Protein AF-A0A1G4GRN0-F1 (afdb_monomer_lite)

Radius of gyration: 24.24 Å; chains: 1; bounding box: 34×38×97 Å

Secondary structure (DSSP, 8-state):
-PPPPPTHHHHHHHHHHHHHHHHHHHHHHHHHHHHHHHHHHHHHHHHHSTTS---HHHHHHHHHHHHHHHT--S-HHHHHHHHHHHHHHTTT--HHHHHHHHHHHHS-HHHHHHHHHHHTSTT---SHHHHTT-TT--HHHHHHHHHHHHHHHHHHHHHHH-

Organism: Plasmodium vivax (NCBI:txid5855)

pLDDT: mean 73.88, std 17.92, range [38.09, 93.75]

Structure (mmCIF, N/CA/C/O backbone):
data_AF-A0A1G4GRN0-F1
#
_entry.id   AF-A0A1G4GRN0-F1
#
loop_
_atom_site.group_PDB
_atom_site.id
_atom_site.type_symbol
_atom_site.label_atom_id
_atom_site.label_alt_id
_atom_site.label_comp_id
_atom_site.label_asym_id
_atom_site.label_entity_id
_atom_site.label_seq_id
_atom_site.pdbx_PDB_ins_code
_atom_site.Cartn_x
_atom_site.Cartn_y
_atom_site.Cartn_z
_atom_site.occupancy
_atom_site.B_iso_or_equiv
_atom_site.auth_seq_id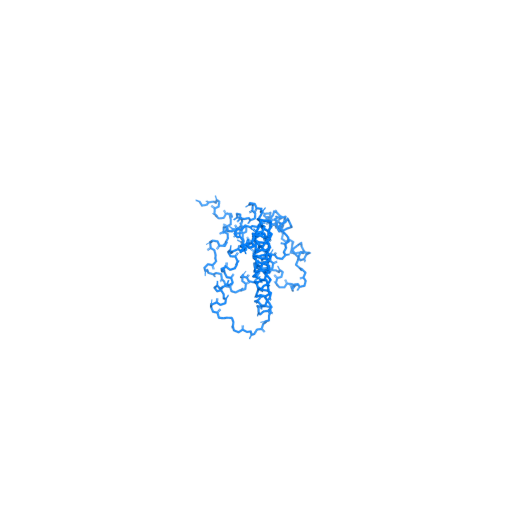
_atom_site.auth_comp_id
_atom_site.auth_asym_id
_atom_site.auth_atom_id
_atom_site.pdbx_PDB_model_num
ATOM 1 N N . MET A 1 1 ? -5.403 4.673 -79.262 1.00 38.75 1 MET A N 1
ATOM 2 C CA . MET A 1 1 ? -6.572 4.903 -78.386 1.00 38.75 1 MET A CA 1
ATOM 3 C C . MET A 1 1 ? -6.151 4.639 -76.945 1.00 38.75 1 MET A C 1
ATOM 5 O O . MET A 1 1 ? -5.720 3.521 -76.693 1.00 38.75 1 MET A O 1
ATOM 9 N N . PRO A 1 2 ? -6.159 5.627 -76.030 1.00 44.03 2 PRO A N 1
ATOM 10 C CA . PRO A 1 2 ? -5.753 5.404 -74.645 1.00 44.03 2 PRO A CA 1
ATOM 11 C C . PRO A 1 2 ? -6.957 4.993 -73.782 1.00 44.03 2 PRO A C 1
ATOM 13 O O . PRO A 1 2 ? -8.002 5.641 -73.807 1.00 44.03 2 PRO A O 1
ATOM 16 N N . CYS A 1 3 ? -6.805 3.907 -73.022 1.00 41.97 3 CYS A N 1
ATOM 17 C CA . CYS A 1 3 ? -7.797 3.434 -72.056 1.00 41.97 3 CYS A CA 1
ATOM 18 C C . CYS A 1 3 ? -7.836 4.362 -70.834 1.00 41.97 3 CYS A C 1
ATOM 20 O O . CYS A 1 3 ? -6.844 4.511 -70.120 1.00 41.97 3 CYS A O 1
ATOM 22 N N . ALA A 1 4 ? -8.997 4.969 -70.590 1.00 50.84 4 ALA A N 1
ATOM 23 C CA . ALA A 1 4 ? -9.270 5.774 -69.409 1.00 50.84 4 ALA A CA 1
ATOM 24 C C . ALA A 1 4 ? -9.388 4.880 -68.164 1.00 50.84 4 ALA A C 1
ATOM 26 O O . ALA A 1 4 ? -10.222 3.977 -68.105 1.00 50.84 4 ALA A O 1
ATOM 27 N N . VAL A 1 5 ? -8.560 5.142 -67.153 1.00 52.59 5 VAL A N 1
ATOM 28 C CA . VAL A 1 5 ? -8.631 4.475 -65.849 1.00 52.59 5 VAL A CA 1
ATOM 29 C C . VAL A 1 5 ? -9.666 5.212 -64.999 1.00 52.59 5 VAL A C 1
ATOM 31 O O . VAL A 1 5 ? -9.524 6.405 -64.730 1.00 52.59 5 VAL A O 1
ATOM 34 N N . SER A 1 6 ? -10.737 4.522 -64.609 1.00 51.38 6 SER A N 1
ATOM 35 C CA . SER A 1 6 ? -11.870 5.120 -63.898 1.00 51.38 6 SER A CA 1
ATOM 36 C C . SER A 1 6 ? -11.470 5.649 -62.500 1.00 51.38 6 SER A C 1
ATOM 38 O O . SER A 1 6 ? -10.774 4.944 -61.762 1.00 51.38 6 SER A O 1
ATOM 40 N N . PRO A 1 7 ? -11.941 6.841 -62.067 1.00 49.09 7 PRO A N 1
ATOM 41 C CA . PRO A 1 7 ? -11.548 7.485 -60.796 1.00 49.09 7 PRO A CA 1
ATOM 42 C C . PRO A 1 7 ? -11.937 6.720 -59.517 1.00 49.09 7 PRO A C 1
ATOM 44 O O . PRO A 1 7 ? -11.516 7.065 -58.411 1.00 49.09 7 PRO A O 1
ATOM 47 N N . THR A 1 8 ? -12.767 5.688 -59.647 1.00 53.50 8 THR A N 1
ATOM 48 C CA . THR A 1 8 ? -13.347 4.904 -58.552 1.00 53.50 8 THR A CA 1
ATOM 49 C C . THR A 1 8 ? -12.364 3.910 -57.927 1.00 53.50 8 THR A C 1
ATOM 51 O O . THR A 1 8 ? -12.477 3.605 -56.739 1.00 53.50 8 THR A O 1
ATOM 54 N N . THR A 1 9 ? -11.347 3.458 -58.665 1.00 53.69 9 THR A N 1
ATOM 55 C CA . THR A 1 9 ? -10.411 2.417 -58.199 1.00 53.69 9 THR A CA 1
ATOM 56 C C . THR A 1 9 ? -9.342 2.966 -57.245 1.00 53.69 9 THR A C 1
ATOM 58 O O . THR A 1 9 ? -8.879 2.267 -56.341 1.00 53.69 9 THR A O 1
ATOM 61 N N . PHE A 1 10 ? -8.975 4.244 -57.388 1.00 52.47 10 PHE A N 1
ATOM 62 C CA . PHE A 1 10 ? -7.903 4.862 -56.598 1.00 52.47 10 PHE A CA 1
ATOM 63 C C . PHE A 1 10 ? -8.333 5.154 -55.150 1.00 52.47 10 PHE A C 1
ATOM 65 O O . PHE A 1 10 ? -7.600 4.857 -54.204 1.00 52.47 10 PHE A O 1
ATOM 72 N N . LYS A 1 11 ? -9.566 5.644 -54.953 1.00 54.34 11 LYS A N 1
ATOM 73 C CA . LYS A 1 11 ? -10.112 5.927 -53.612 1.00 54.34 11 LYS A CA 1
ATOM 74 C C . LYS A 1 11 ? -10.282 4.655 -52.772 1.00 54.34 11 LYS A C 1
ATOM 76 O O . LYS A 1 11 ? -9.937 4.658 -51.591 1.00 54.34 11 LYS A O 1
ATOM 81 N N . GLN A 1 12 ? -10.716 3.547 -53.379 1.00 58.06 12 GLN A N 1
ATOM 82 C CA . GLN A 1 12 ? -10.850 2.257 -52.685 1.00 58.06 12 GLN A CA 1
ATOM 83 C C . GLN A 1 12 ? -9.499 1.671 -52.246 1.00 58.06 12 GLN A C 1
ATOM 85 O O . GLN A 1 12 ? -9.385 1.122 -51.146 1.00 58.06 12 GLN A O 1
ATOM 90 N N . ALA A 1 13 ? -8.454 1.812 -53.067 1.00 59.44 13 ALA A N 1
ATOM 91 C CA . ALA A 1 13 ? -7.111 1.350 -52.719 1.00 59.44 13 ALA A CA 1
ATOM 92 C C . ALA A 1 13 ? -6.503 2.155 -51.553 1.00 59.44 13 ALA A C 1
ATOM 94 O O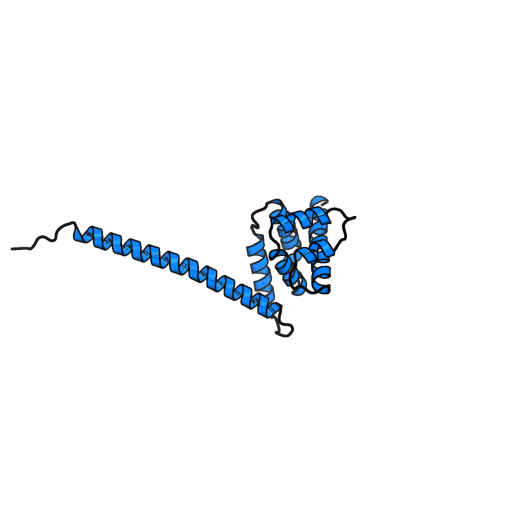 . ALA A 1 13 ? -5.853 1.585 -50.670 1.00 59.44 13 ALA A O 1
ATOM 95 N N . GLN A 1 14 ? -6.757 3.465 -51.506 1.00 59.91 14 GLN A N 1
ATOM 96 C CA . GLN A 1 14 ? -6.261 4.344 -50.445 1.00 59.91 14 GLN A CA 1
ATOM 97 C C . GLN A 1 14 ? -6.971 4.088 -49.103 1.00 59.91 14 GLN A C 1
ATOM 99 O O . GLN A 1 14 ? -6.309 3.999 -48.067 1.00 59.91 14 GLN A O 1
ATOM 104 N N . GLN A 1 15 ? -8.285 3.843 -49.122 1.00 58.62 15 GLN A N 1
ATOM 105 C CA . GLN A 1 15 ? -9.057 3.467 -47.930 1.00 58.62 15 GLN A CA 1
ATOM 106 C C . GLN A 1 15 ? -8.592 2.129 -47.335 1.00 58.62 15 GLN A C 1
ATOM 108 O O . GLN A 1 15 ? -8.388 2.014 -46.127 1.00 58.62 15 GLN A O 1
ATOM 113 N N . ARG A 1 16 ? -8.324 1.122 -48.180 1.00 59.38 16 ARG A N 1
ATOM 114 C CA . ARG A 1 16 ? -7.811 -0.186 -47.729 1.00 59.38 16 ARG A CA 1
ATOM 115 C C . ARG A 1 16 ? -6.425 -0.094 -47.079 1.00 59.38 16 ARG A C 1
ATOM 117 O O . ARG A 1 16 ? -6.149 -0.843 -46.141 1.00 59.38 16 ARG A O 1
ATOM 124 N N . ARG A 1 17 ? -5.561 0.828 -47.528 1.00 60.09 17 ARG A N 1
ATOM 125 C CA . ARG A 1 17 ? -4.257 1.088 -46.885 1.00 60.09 17 ARG A CA 1
ATOM 126 C C . ARG A 1 17 ? -4.406 1.731 -45.503 1.00 60.09 17 ARG A C 1
ATOM 128 O O . ARG A 1 17 ? -3.718 1.306 -44.579 1.00 60.09 17 ARG A O 1
ATOM 135 N N . GLN A 1 18 ? -5.320 2.689 -45.341 1.00 58.50 18 GLN A N 1
ATOM 136 C CA . GLN A 1 18 ? -5.556 3.347 -44.048 1.00 58.50 18 GLN A CA 1
ATOM 137 C C . GLN A 1 18 ? -6.133 2.382 -42.999 1.00 58.50 18 GLN A C 1
ATOM 139 O O . GLN A 1 18 ? -5.687 2.384 -41.854 1.00 58.50 18 GLN A O 1
ATOM 144 N N . ILE A 1 19 ? -7.044 1.486 -43.398 1.00 57.44 19 ILE A N 1
ATOM 145 C CA . ILE A 1 19 ? -7.634 0.482 -42.493 1.00 57.44 19 ILE A CA 1
ATOM 146 C C . ILE A 1 19 ? -6.579 -0.536 -42.023 1.00 57.44 19 ILE A C 1
ATOM 148 O O . ILE A 1 19 ? -6.518 -0.856 -40.836 1.00 57.44 19 ILE A O 1
ATOM 152 N N . ARG A 1 20 ? -5.691 -1.000 -42.917 1.00 56.75 20 ARG A N 1
ATOM 153 C CA . ARG A 1 20 ? -4.586 -1.905 -42.539 1.00 56.75 20 ARG A CA 1
ATOM 154 C C . ARG A 1 20 ? -3.576 -1.240 -41.598 1.00 56.75 20 ARG A C 1
ATOM 156 O O . ARG A 1 20 ? -3.109 -1.886 -40.662 1.00 56.75 20 ARG A O 1
ATOM 163 N N . ALA A 1 21 ? -3.269 0.042 -41.805 1.00 53.97 21 ALA A N 1
ATOM 164 C CA . ALA A 1 21 ? -2.391 0.796 -40.909 1.00 53.97 21 ALA A CA 1
ATOM 165 C C . ALA A 1 21 ? -3.007 0.971 -39.505 1.00 53.97 21 ALA A C 1
ATOM 167 O O . ALA A 1 21 ? -2.319 0.774 -38.504 1.00 53.97 21 ALA A O 1
ATOM 168 N N . ALA A 1 22 ? -4.313 1.247 -39.415 1.00 51.03 22 ALA A N 1
ATOM 169 C CA . ALA A 1 22 ? -5.025 1.357 -38.140 1.00 51.03 22 ALA A CA 1
ATOM 170 C C . ALA A 1 22 ? -5.086 0.019 -37.371 1.00 51.03 22 ALA A C 1
ATOM 172 O O . ALA A 1 22 ? -4.864 -0.013 -36.160 1.00 51.03 22 ALA A O 1
ATOM 173 N N . GLN A 1 23 ? -5.302 -1.103 -38.069 1.00 51.72 23 GLN A N 1
ATOM 174 C CA . GLN A 1 23 ? -5.290 -2.441 -37.459 1.00 51.72 23 GLN A CA 1
ATOM 175 C C . GLN A 1 23 ? -3.892 -2.847 -36.956 1.00 51.72 23 GLN A C 1
ATOM 177 O O . GLN A 1 23 ? -3.773 -3.426 -35.876 1.00 51.72 23 GLN A O 1
ATOM 182 N N . SER A 1 24 ? -2.825 -2.485 -37.680 1.00 46.28 24 SER A N 1
ATOM 183 C CA . SER A 1 24 ? -1.443 -2.740 -37.247 1.00 46.28 24 SER A CA 1
ATOM 184 C C . SER A 1 24 ? -1.033 -1.922 -36.016 1.00 46.28 24 SER A C 1
ATOM 186 O O . SER A 1 24 ? -0.228 -2.404 -35.217 1.00 46.28 24 SER A O 1
ATOM 188 N N . ASN A 1 25 ? -1.564 -0.707 -35.849 1.00 46.50 25 ASN A N 1
ATOM 189 C CA . ASN A 1 25 ? -1.287 0.125 -34.676 1.00 46.50 25 ASN A CA 1
ATOM 190 C C . ASN A 1 25 ? -1.999 -0.410 -33.426 1.00 46.50 25 ASN A C 1
ATOM 192 O O . ASN A 1 25 ? -1.384 -0.490 -32.364 1.00 46.50 25 ASN A O 1
ATOM 196 N N . ASN A 1 26 ? -3.243 -0.881 -33.558 1.00 45.47 26 ASN A N 1
ATOM 197 C CA . ASN A 1 26 ? -3.975 -1.487 -32.441 1.00 45.47 26 ASN A CA 1
ATOM 198 C C . ASN A 1 26 ? -3.344 -2.808 -31.960 1.00 45.47 26 ASN A C 1
ATOM 200 O O . ASN A 1 26 ? -3.303 -3.062 -30.756 1.00 45.47 26 ASN A O 1
ATOM 204 N N . ALA A 1 27 ? -2.782 -3.615 -32.869 1.00 44.66 27 ALA A N 1
ATOM 205 C CA . ALA A 1 27 ? -2.063 -4.840 -32.505 1.00 44.66 27 ALA A CA 1
ATOM 206 C C . ALA A 1 27 ? -0.770 -4.554 -31.711 1.00 44.66 27 ALA A C 1
ATOM 208 O O . ALA A 1 27 ? -0.528 -5.177 -30.677 1.00 44.66 27 ALA A O 1
ATOM 209 N N . LYS A 1 28 ? 0.019 -3.549 -32.124 1.00 44.88 28 LYS A N 1
ATOM 210 C CA . LYS A 1 28 ? 1.262 -3.162 -31.427 1.00 44.88 28 LYS A CA 1
ATOM 211 C C . LYS A 1 28 ? 1.018 -2.589 -30.027 1.00 44.88 28 LYS A C 1
ATOM 213 O O . LYS A 1 28 ? 1.799 -2.855 -29.114 1.00 44.88 28 LYS A O 1
ATOM 218 N N . VAL A 1 29 ? -0.065 -1.831 -29.838 1.00 44.56 29 VAL A N 1
ATOM 219 C CA . VAL A 1 29 ? -0.429 -1.263 -28.525 1.00 44.56 29 VAL A CA 1
ATOM 220 C C . VAL A 1 29 ? -0.897 -2.362 -27.557 1.00 44.56 29 VAL A C 1
ATOM 222 O O . VAL A 1 29 ? -0.519 -2.349 -26.384 1.00 44.56 29 VAL A O 1
ATOM 225 N N . GLY A 1 30 ? -1.633 -3.368 -28.047 1.00 38.09 30 GLY A N 1
ATOM 226 C CA . GLY A 1 30 ? -2.075 -4.518 -27.246 1.00 38.09 30 GLY A CA 1
ATOM 227 C C . GLY A 1 30 ? -0.946 -5.473 -26.830 1.00 38.09 30 GLY A C 1
ATOM 228 O O . GLY A 1 30 ? -0.941 -5.982 -25.705 1.00 38.09 30 GLY A O 1
ATOM 229 N N . GLU A 1 31 ? 0.048 -5.692 -27.696 1.00 42.62 31 GLU A N 1
ATOM 230 C CA . GLU A 1 31 ? 1.198 -6.560 -27.401 1.00 42.62 31 GLU A CA 1
ATOM 231 C C . GLU A 1 31 ? 2.190 -5.930 -26.416 1.00 42.62 31 GLU A C 1
ATOM 233 O O . GLU A 1 31 ? 2.685 -6.626 -25.525 1.00 42.62 31 GLU A O 1
ATOM 238 N N . ALA A 1 32 ? 2.432 -4.616 -26.495 1.00 43.25 32 ALA A N 1
ATOM 239 C CA . ALA A 1 32 ? 3.286 -3.909 -25.538 1.00 43.25 32 ALA A CA 1
ATOM 240 C C . ALA A 1 32 ? 2.714 -3.963 -24.106 1.00 43.25 32 ALA A C 1
ATOM 242 O O . ALA A 1 32 ? 3.454 -4.216 -23.151 1.00 43.25 32 ALA A O 1
ATOM 243 N N . GLY A 1 33 ? 1.389 -3.816 -23.958 1.00 40.03 33 GLY A N 1
ATOM 244 C CA . GLY A 1 33 ? 0.694 -3.971 -22.676 1.00 40.03 33 GLY A CA 1
ATOM 245 C C . GLY A 1 33 ? 0.779 -5.398 -22.115 1.00 40.03 33 GLY A C 1
ATOM 246 O O . GLY A 1 33 ? 1.103 -5.589 -20.939 1.00 40.03 33 GLY A O 1
ATOM 247 N N . ARG A 1 34 ? 0.583 -6.419 -22.965 1.00 38.56 34 ARG A N 1
ATOM 248 C CA . ARG A 1 34 ? 0.686 -7.841 -22.575 1.00 38.56 34 ARG A CA 1
ATOM 249 C C . ARG A 1 34 ? 2.112 -8.275 -22.228 1.00 38.56 34 ARG A C 1
ATOM 251 O O . ARG A 1 34 ? 2.312 -8.980 -21.237 1.00 38.56 34 ARG A O 1
ATOM 258 N N . ALA A 1 35 ? 3.117 -7.848 -22.991 1.00 42.25 35 ALA A N 1
ATOM 259 C CA . ALA A 1 35 ? 4.522 -8.143 -22.705 1.00 42.25 35 ALA A CA 1
ATOM 260 C C . ALA A 1 35 ? 4.984 -7.493 -21.387 1.00 42.25 35 ALA A C 1
ATOM 262 O O . ALA A 1 35 ? 5.739 -8.097 -20.618 1.00 42.25 35 ALA A O 1
ATOM 263 N N . HIS A 1 36 ? 4.484 -6.288 -21.089 1.00 43.38 36 HIS A N 1
ATOM 264 C CA . HIS A 1 36 ? 4.764 -5.587 -19.841 1.00 43.38 36 HIS A CA 1
ATOM 265 C C . HIS A 1 36 ? 4.152 -6.297 -18.625 1.00 43.38 36 HIS A C 1
ATOM 267 O O . HIS A 1 36 ? 4.875 -6.556 -17.658 1.00 43.38 36 HIS A O 1
ATOM 273 N N . MET A 1 37 ? 2.874 -6.700 -18.692 1.00 39.69 37 MET A N 1
ATOM 274 C CA . MET A 1 37 ? 2.230 -7.500 -17.637 1.00 39.69 37 MET A CA 1
ATOM 275 C C . MET A 1 37 ? 2.957 -8.829 -17.404 1.00 39.69 37 MET A C 1
ATOM 277 O O . MET A 1 37 ? 3.280 -9.155 -16.264 1.00 39.69 37 MET A O 1
ATOM 281 N N . ASN A 1 38 ? 3.330 -9.549 -18.465 1.00 45.31 38 ASN A N 1
ATOM 282 C CA . ASN A 1 38 ? 4.077 -10.804 -18.339 1.00 45.31 38 ASN A CA 1
ATOM 283 C C . ASN A 1 38 ? 5.459 -10.611 -17.697 1.00 45.31 38 ASN A C 1
ATOM 285 O O . ASN A 1 38 ? 5.910 -11.464 -16.932 1.00 45.31 38 ASN A O 1
ATOM 289 N N . ARG A 1 39 ? 6.134 -9.478 -17.942 1.00 50.44 39 ARG A N 1
ATOM 290 C CA . ARG A 1 39 ? 7.404 -9.141 -17.278 1.00 50.44 39 ARG A CA 1
ATOM 291 C C . ARG A 1 39 ? 7.204 -8.739 -15.817 1.00 50.44 39 ARG A C 1
ATOM 293 O O . ARG A 1 39 ? 8.093 -9.005 -15.018 1.00 50.44 39 ARG A O 1
ATOM 300 N N . VAL A 1 40 ? 6.080 -8.112 -15.460 1.00 49.88 40 VAL A N 1
ATOM 301 C CA . VAL A 1 40 ? 5.708 -7.773 -14.073 1.00 49.88 40 VAL A CA 1
ATOM 302 C C . VAL A 1 40 ? 5.389 -9.034 -13.281 1.00 49.88 40 VAL A C 1
ATOM 304 O O . VAL A 1 40 ? 6.023 -9.255 -12.259 1.00 49.88 40 VAL A O 1
ATOM 307 N N . VAL A 1 41 ? 4.523 -9.906 -13.798 1.00 52.12 41 VAL A N 1
ATOM 308 C CA . VAL A 1 41 ? 4.206 -11.201 -13.177 1.00 52.12 41 VAL A CA 1
ATOM 309 C C . VAL A 1 41 ? 5.464 -12.062 -13.055 1.00 52.12 41 VAL A C 1
ATOM 311 O O . VAL A 1 41 ? 5.692 -12.679 -12.022 1.00 52.12 41 VAL A O 1
ATOM 314 N N . ARG A 1 42 ? 6.347 -12.057 -14.064 1.00 52.75 42 ARG A N 1
ATOM 315 C CA . ARG A 1 42 ? 7.638 -12.761 -14.003 1.00 52.75 42 ARG A CA 1
ATOM 316 C C . ARG A 1 42 ? 8.606 -12.133 -12.991 1.00 52.75 42 ARG A C 1
ATOM 318 O O . ARG A 1 42 ? 9.365 -12.877 -12.382 1.00 52.75 42 ARG A O 1
ATOM 325 N N . LEU A 1 43 ? 8.592 -10.808 -12.795 1.00 51.88 43 LEU A N 1
ATOM 326 C CA . LEU A 1 43 ? 9.366 -10.133 -11.742 1.00 51.88 43 LEU A CA 1
ATOM 327 C C . LEU A 1 43 ? 8.817 -10.514 -10.363 1.00 51.88 43 LEU A C 1
ATOM 329 O O . LEU A 1 43 ? 9.571 -10.997 -9.534 1.00 51.88 43 LEU A O 1
ATOM 333 N N . LEU A 1 44 ? 7.507 -10.381 -10.146 1.00 52.62 44 LEU A N 1
ATOM 334 C CA . LEU A 1 44 ? 6.830 -10.727 -8.892 1.00 52.62 44 LEU A CA 1
ATOM 335 C C . LEU A 1 44 ? 7.027 -12.205 -8.535 1.00 52.62 44 LEU A C 1
ATOM 337 O O . LEU A 1 44 ? 7.384 -12.524 -7.407 1.00 52.62 44 LEU A O 1
ATOM 341 N N . ARG A 1 45 ? 6.938 -13.105 -9.522 1.00 53.94 45 ARG A N 1
ATOM 342 C CA . ARG A 1 45 ? 7.245 -14.532 -9.348 1.00 53.94 45 ARG A CA 1
ATOM 343 C C . ARG A 1 45 ? 8.720 -14.765 -8.989 1.00 53.94 45 ARG A C 1
ATOM 345 O O . ARG A 1 45 ? 9.005 -15.611 -8.149 1.00 53.94 45 ARG A O 1
ATOM 352 N N . LYS A 1 46 ? 9.658 -13.997 -9.565 1.00 50.22 46 LYS A N 1
ATOM 353 C CA . LYS A 1 46 ? 11.079 -14.011 -9.159 1.00 50.22 46 LYS A CA 1
ATOM 354 C C . LYS A 1 46 ? 11.293 -13.456 -7.744 1.00 50.22 46 LYS A C 1
ATOM 356 O O . LYS A 1 46 ? 12.194 -13.935 -7.070 1.00 50.22 46 LYS A O 1
ATOM 361 N N . PHE A 1 47 ? 10.485 -12.492 -7.298 1.00 52.34 47 PHE A N 1
ATOM 362 C CA . PHE A 1 47 ? 10.558 -11.922 -5.947 1.00 52.34 47 PHE A CA 1
ATOM 363 C C . PHE A 1 47 ? 9.948 -12.832 -4.875 1.00 52.34 47 PHE A C 1
ATOM 365 O O . PHE A 1 47 ? 10.481 -12.870 -3.768 1.00 52.34 47 PHE A O 1
ATOM 372 N N . SER A 1 48 ? 8.882 -13.563 -5.216 1.00 48.88 48 SER A N 1
ATOM 373 C CA . SER A 1 48 ? 8.229 -14.577 -4.373 1.00 48.88 48 SER A CA 1
ATOM 374 C C . SER A 1 48 ? 9.091 -15.838 -4.207 1.00 48.88 48 SER A C 1
ATOM 376 O O . SER A 1 48 ? 9.047 -16.484 -3.168 1.00 48.88 48 SER A O 1
ATOM 378 N N . SER A 1 49 ? 9.944 -16.156 -5.187 1.00 48.69 49 SER A N 1
ATOM 379 C CA . SER A 1 49 ? 10.924 -17.241 -5.064 1.00 48.69 49 SER A CA 1
ATOM 380 C C . SER A 1 49 ? 12.123 -16.801 -4.213 1.00 48.69 49 SER A C 1
ATOM 382 O O . SER A 1 49 ? 13.052 -16.145 -4.692 1.00 48.69 49 SER A O 1
ATOM 384 N N . THR A 1 50 ? 12.122 -17.180 -2.940 1.00 49.44 50 THR A N 1
ATOM 385 C CA . THR A 1 50 ? 13.292 -17.169 -2.055 1.00 49.44 50 THR A CA 1
ATOM 386 C C . THR A 1 50 ? 14.478 -17.861 -2.754 1.00 49.44 50 THR A C 1
ATOM 388 O O . THR A 1 50 ? 14.374 -19.030 -3.106 1.00 49.44 50 THR A O 1
ATOM 391 N N . ARG A 1 51 ? 15.597 -17.130 -2.959 1.00 45.91 51 ARG A N 1
ATOM 392 C CA . ARG A 1 51 ? 16.955 -17.563 -3.418 1.00 45.91 51 ARG A CA 1
ATOM 393 C C . ARG A 1 51 ? 17.495 -17.103 -4.785 1.00 45.91 51 ARG A C 1
ATOM 395 O O . ARG A 1 51 ? 18.579 -17.548 -5.152 1.00 45.91 51 ARG A O 1
ATOM 402 N N . LYS A 1 52 ? 16.869 -16.200 -5.546 1.00 52.38 52 LYS A N 1
ATOM 403 C CA . LYS A 1 52 ? 17.609 -15.538 -6.651 1.00 52.38 52 LYS A CA 1
ATOM 404 C C . LYS A 1 52 ? 18.214 -14.226 -6.163 1.00 52.38 52 LYS A C 1
ATOM 406 O O . LYS A 1 52 ? 17.491 -13.413 -5.593 1.00 52.38 52 LYS A O 1
ATOM 411 N N . SER A 1 53 ? 19.525 -14.047 -6.355 1.00 53.81 53 SER A N 1
ATOM 412 C CA . SER A 1 53 ? 20.233 -12.796 -6.066 1.00 53.81 53 SER A CA 1
ATOM 413 C C . SER A 1 53 ? 19.602 -11.681 -6.895 1.00 53.81 53 SER A C 1
ATOM 415 O O . SER A 1 53 ? 19.808 -11.588 -8.104 1.00 53.81 53 SER A O 1
ATOM 417 N N . ILE A 1 54 ? 18.755 -10.889 -6.255 1.00 62.00 54 ILE A N 1
ATOM 418 C CA . ILE A 1 54 ? 18.184 -9.685 -6.844 1.00 62.00 54 ILE A CA 1
ATOM 419 C C . ILE A 1 54 ? 19.291 -8.647 -6.798 1.00 62.00 54 ILE A C 1
ATOM 421 O O . ILE A 1 54 ? 19.759 -8.300 -5.714 1.00 62.00 54 ILE A O 1
ATOM 425 N N . ASN A 1 55 ? 19.735 -8.206 -7.972 1.00 72.06 55 ASN A N 1
ATOM 426 C CA . ASN A 1 55 ? 20.755 -7.171 -8.062 1.00 72.06 55 ASN A CA 1
ATOM 427 C C . ASN A 1 55 ? 20.140 -5.796 -7.741 1.00 72.06 55 ASN A C 1
ATOM 429 O O . ASN A 1 55 ? 18.923 -5.601 -7.806 1.00 72.06 55 ASN A O 1
ATOM 433 N N . GLU A 1 56 ? 20.971 -4.809 -7.435 1.00 78.19 56 GLU A N 1
ATOM 434 C CA . GLU A 1 56 ? 20.546 -3.436 -7.135 1.00 78.19 56 GLU A CA 1
ATOM 435 C C . GLU A 1 56 ? 19.773 -2.781 -8.300 1.00 78.19 56 GLU A C 1
ATOM 437 O O . GLU A 1 56 ? 18.841 -1.988 -8.113 1.00 78.19 56 GLU A O 1
ATOM 442 N N . GLU A 1 57 ? 20.068 -3.211 -9.524 1.00 81.31 57 GLU A N 1
ATOM 443 C CA . GLU A 1 57 ? 19.335 -2.866 -10.744 1.00 81.31 57 GLU A CA 1
ATOM 444 C C . GLU A 1 57 ? 17.878 -3.356 -10.715 1.00 81.31 57 GLU A C 1
ATOM 446 O O . GLU A 1 57 ? 16.966 -2.614 -11.091 1.00 81.31 57 GLU A O 1
ATOM 451 N N . ASP A 1 58 ? 17.627 -4.571 -10.218 1.00 78.44 58 ASP A N 1
ATOM 452 C CA . ASP A 1 58 ? 16.276 -5.129 -10.104 1.00 78.44 58 ASP A CA 1
ATOM 453 C C . ASP A 1 58 ? 15.445 -4.347 -9.075 1.00 78.44 58 ASP A C 1
ATOM 455 O O . ASP A 1 58 ? 14.267 -4.061 -9.315 1.00 78.44 58 ASP A O 1
ATOM 459 N N . ILE A 1 59 ? 16.062 -3.932 -7.963 1.00 79.19 59 ILE A N 1
ATOM 460 C CA . ILE A 1 59 ? 15.434 -3.066 -6.950 1.00 79.19 59 ILE A CA 1
ATOM 461 C C . ILE A 1 59 ? 15.124 -1.690 -7.547 1.00 79.19 59 ILE A C 1
ATOM 463 O O . ILE A 1 59 ? 14.041 -1.139 -7.340 1.00 79.19 59 ILE A O 1
ATOM 467 N N . THR A 1 60 ? 16.039 -1.138 -8.341 1.00 83.12 60 THR A N 1
ATOM 468 C CA . THR A 1 60 ? 15.841 0.153 -9.010 1.00 83.12 60 THR A CA 1
ATOM 469 C C . THR A 1 60 ? 14.682 0.097 -10.009 1.00 83.12 60 THR A C 1
ATOM 471 O O . THR A 1 60 ? 13.839 1.001 -10.052 1.00 83.12 60 THR A O 1
ATOM 474 N N . ILE A 1 61 ? 14.576 -0.988 -10.781 1.00 84.19 61 ILE A N 1
ATOM 475 C CA . ILE A 1 61 ? 13.434 -1.241 -11.671 1.00 84.19 61 ILE A CA 1
ATOM 476 C C . ILE A 1 61 ? 12.137 -1.365 -10.862 1.00 84.19 61 ILE A C 1
ATOM 478 O O . ILE A 1 61 ? 11.106 -0.829 -11.275 1.00 84.19 61 ILE A O 1
ATOM 482 N N . LEU A 1 62 ? 12.177 -2.033 -9.708 1.00 80.56 62 LEU A N 1
ATOM 483 C CA . LEU A 1 62 ? 11.024 -2.196 -8.825 1.00 80.56 62 LEU A CA 1
ATOM 484 C C . LEU A 1 62 ? 10.512 -0.848 -8.301 1.00 80.56 62 LEU A C 1
ATOM 486 O O . LEU A 1 62 ? 9.323 -0.556 -8.437 1.00 80.56 62 LEU A O 1
ATOM 490 N N . LYS A 1 63 ? 11.414 0.003 -7.798 1.00 85.38 63 LYS A N 1
ATOM 491 C CA . LYS A 1 63 ? 11.115 1.371 -7.343 1.00 85.38 63 LYS A CA 1
ATOM 492 C C . LYS A 1 63 ? 10.496 2.217 -8.458 1.00 85.38 63 LYS A C 1
ATOM 494 O O . LYS A 1 63 ? 9.466 2.859 -8.256 1.00 85.38 63 LYS A O 1
ATOM 499 N N . LYS A 1 64 ? 11.069 2.179 -9.669 1.00 85.44 64 LYS A N 1
ATOM 500 C CA . LYS A 1 64 ? 10.504 2.887 -10.833 1.00 85.44 64 LYS A CA 1
ATOM 501 C C . LYS A 1 64 ? 9.086 2.418 -11.148 1.00 85.44 64 LYS A C 1
ATOM 503 O O . LYS A 1 64 ? 8.208 3.244 -11.378 1.00 85.44 64 LYS A O 1
ATOM 508 N N . LYS A 1 65 ? 8.842 1.106 -11.115 1.00 82.81 65 LYS A N 1
ATOM 509 C CA . LYS A 1 65 ? 7.504 0.557 -11.353 1.00 82.81 65 LYS A CA 1
ATOM 510 C C . LYS A 1 65 ? 6.504 0.960 -10.276 1.00 82.81 65 LYS A C 1
ATOM 512 O O . LYS A 1 65 ? 5.388 1.307 -10.642 1.00 82.81 65 LYS A O 1
ATOM 517 N N . LEU A 1 66 ? 6.898 0.960 -8.999 1.00 85.69 66 LEU A N 1
ATOM 518 C CA . LEU A 1 66 ? 6.055 1.448 -7.903 1.00 85.69 66 LEU A CA 1
ATOM 519 C C . LEU A 1 66 ? 5.627 2.897 -8.151 1.00 85.69 66 LEU A C 1
ATOM 521 O O . LEU A 1 66 ? 4.433 3.175 -8.145 1.00 85.69 66 LEU A O 1
ATOM 525 N N . ARG A 1 67 ? 6.567 3.793 -8.495 1.00 85.31 67 ARG A N 1
ATOM 526 C CA . ARG A 1 67 ? 6.230 5.181 -8.869 1.00 85.31 67 ARG A CA 1
ATOM 527 C C . ARG A 1 67 ? 5.246 5.251 -10.025 1.00 85.31 67 ARG A C 1
ATOM 529 O O . ARG A 1 67 ? 4.302 6.021 -9.967 1.00 85.31 67 ARG A O 1
ATOM 536 N N . CYS A 1 68 ? 5.454 4.466 -11.081 1.00 83.56 68 CYS A N 1
ATOM 537 C CA . CYS A 1 68 ? 4.543 4.478 -12.224 1.00 83.56 68 CYS A CA 1
ATOM 538 C C . CYS A 1 68 ? 3.137 3.995 -11.853 1.00 83.56 68 CYS A C 1
ATOM 540 O O . CYS 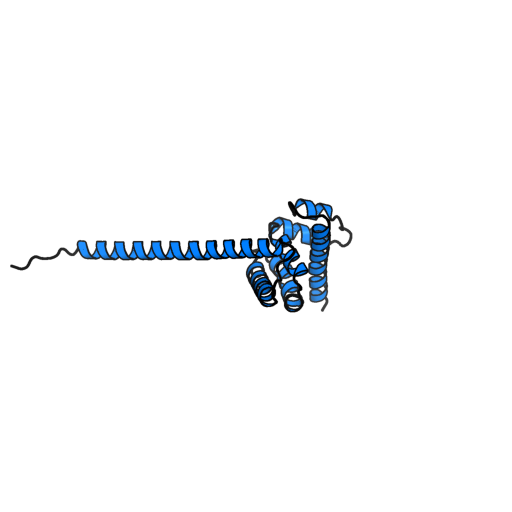A 1 68 ? 2.164 4.565 -12.331 1.00 83.56 68 CYS A O 1
ATOM 542 N N . LYS A 1 69 ? 3.037 2.958 -11.018 1.00 80.25 69 LYS A N 1
ATOM 543 C CA . LYS A 1 69 ? 1.767 2.351 -10.612 1.00 80.25 69 LYS A CA 1
ATOM 544 C C . LYS A 1 69 ? 0.973 3.231 -9.644 1.00 80.25 69 LYS A C 1
ATOM 546 O O . LYS A 1 69 ? -0.236 3.324 -9.793 1.00 80.25 69 LYS A O 1
ATOM 551 N N . PHE A 1 70 ? 1.648 3.902 -8.714 1.00 79.94 70 PHE A N 1
ATOM 552 C CA . PHE A 1 70 ? 1.017 4.819 -7.759 1.00 79.94 70 PHE A CA 1
ATOM 553 C C . PHE A 1 70 ? 0.910 6.264 -8.259 1.00 79.94 70 PHE A C 1
ATOM 555 O O . PHE A 1 70 ? 0.330 7.100 -7.580 1.00 79.94 70 PHE A O 1
ATOM 562 N N . LYS A 1 71 ? 1.405 6.562 -9.471 1.00 79.75 71 LYS A N 1
ATOM 563 C CA . LYS A 1 71 ? 1.276 7.893 -10.085 1.00 79.75 71 LYS A CA 1
ATOM 564 C C . LYS A 1 71 ? -0.183 8.349 -10.181 1.00 79.75 71 LYS A C 1
ATOM 566 O O . LYS A 1 71 ? -0.440 9.544 -10.096 1.00 79.75 71 LYS A O 1
ATOM 571 N N . SER A 1 72 ? -1.098 7.415 -10.430 1.00 78.44 72 SER A N 1
ATOM 572 C CA . SER A 1 72 ? -2.533 7.656 -10.332 1.00 78.44 72 SER A CA 1
ATOM 573 C C . SER A 1 72 ? -3.256 6.338 -10.074 1.00 78.44 72 SER A C 1
ATOM 575 O O . SER A 1 72 ? -3.330 5.484 -10.959 1.00 78.44 72 SER A O 1
ATOM 577 N N . VAL A 1 73 ? -3.773 6.170 -8.859 1.00 76.44 73 VAL A N 1
ATOM 578 C CA . VAL A 1 73 ? -4.636 5.053 -8.453 1.00 76.44 73 VAL A CA 1
ATOM 579 C C . VAL A 1 73 ? -6.118 5.356 -8.718 1.00 76.44 73 VAL A C 1
ATOM 581 O O . VAL A 1 73 ? -6.975 4.515 -8.468 1.00 76.44 73 VAL A O 1
ATOM 584 N N . GLY A 1 74 ? -6.436 6.542 -9.250 1.00 79.31 74 GLY A N 1
ATOM 585 C CA . GLY A 1 74 ? -7.803 6.948 -9.595 1.00 79.31 74 GLY A CA 1
ATOM 586 C C . GLY A 1 74 ? -8.646 7.395 -8.395 1.00 79.31 74 GLY A C 1
ATOM 587 O O . GLY A 1 74 ? -9.845 7.609 -8.545 1.00 79.31 74 GLY A O 1
ATOM 588 N N . MET A 1 75 ? -8.031 7.549 -7.218 1.00 87.25 75 MET A N 1
ATOM 589 C CA . MET A 1 75 ? -8.647 8.111 -6.015 1.00 87.25 75 MET A CA 1
ATOM 590 C C . MET A 1 75 ? -7.668 9.092 -5.380 1.00 87.25 75 MET A C 1
ATOM 592 O O . MET A 1 75 ? -6.599 8.682 -4.934 1.00 87.25 75 MET A O 1
ATOM 596 N N . LEU A 1 76 ? -8.049 10.372 -5.324 1.00 88.88 76 LEU A N 1
ATOM 597 C CA . LEU A 1 76 ? -7.170 11.459 -4.881 1.00 88.88 76 LEU A CA 1
ATOM 598 C C . LEU A 1 76 ? -6.580 11.203 -3.488 1.00 88.88 76 LEU A C 1
ATOM 600 O O . LEU A 1 76 ? -5.391 11.398 -3.285 1.00 88.88 76 LEU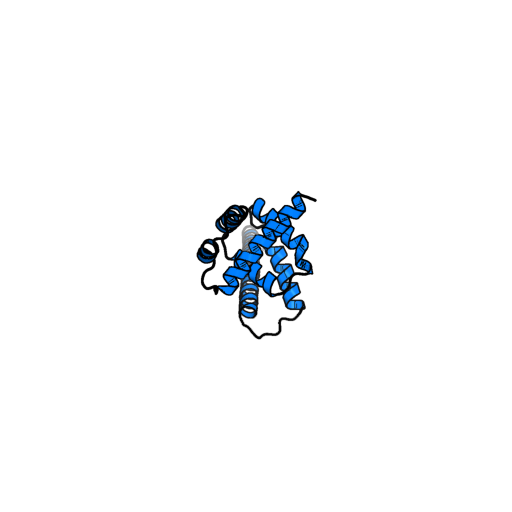 A O 1
ATOM 604 N N . GLU A 1 77 ? -7.388 10.714 -2.549 1.00 87.75 77 GLU A N 1
ATOM 605 C CA . GLU A 1 77 ? -6.948 10.434 -1.177 1.00 87.75 77 GLU A CA 1
ATOM 606 C C . GLU A 1 77 ? -5.871 9.345 -1.122 1.00 87.75 77 GLU A C 1
ATOM 608 O O . GLU A 1 77 ? -4.855 9.509 -0.445 1.00 87.75 77 GLU A O 1
ATOM 613 N N . LEU A 1 78 ? -6.047 8.256 -1.878 1.00 90.75 78 LEU A N 1
ATOM 614 C CA . LEU A 1 78 ? -5.030 7.209 -1.993 1.00 90.75 78 LEU A CA 1
ATOM 615 C C . LEU A 1 78 ? -3.786 7.708 -2.718 1.00 90.75 78 LEU A C 1
ATOM 617 O O . LEU A 1 78 ? -2.671 7.400 -2.296 1.00 90.75 78 LEU A O 1
ATOM 621 N N . ASP A 1 79 ? -3.977 8.483 -3.788 1.00 88.88 79 ASP A N 1
ATOM 622 C CA . ASP A 1 79 ? -2.885 9.119 -4.514 1.00 88.88 79 ASP A CA 1
ATOM 623 C C . ASP A 1 79 ? -2.055 9.976 -3.558 1.00 88.88 79 ASP A C 1
ATOM 625 O O . ASP A 1 79 ? -0.835 9.845 -3.537 1.00 88.88 79 ASP A O 1
ATOM 629 N N . THR A 1 80 ? -2.684 10.790 -2.713 1.00 89.56 80 THR A N 1
ATOM 630 C CA . THR A 1 80 ? -1.988 11.609 -1.719 1.00 89.56 80 THR A CA 1
ATOM 631 C C . THR A 1 80 ? -1.269 10.748 -0.682 1.00 89.56 80 THR A C 1
ATOM 633 O O . THR A 1 80 ? -0.055 10.883 -0.527 1.00 89.56 80 THR A O 1
ATOM 636 N N . LEU A 1 81 ? -1.975 9.830 -0.011 1.00 91.81 81 LEU A N 1
ATOM 637 C CA . LEU A 1 81 ? -1.409 9.010 1.067 1.00 91.81 81 LEU A CA 1
ATOM 638 C C . LEU A 1 81 ? -0.182 8.220 0.604 1.00 91.81 81 LEU A C 1
ATOM 640 O O . LEU A 1 81 ? 0.868 8.231 1.259 1.00 91.81 81 LEU A O 1
ATOM 644 N N . ILE A 1 82 ? -0.308 7.538 -0.534 1.00 90.81 82 ILE A N 1
ATOM 645 C CA . ILE A 1 82 ? 0.731 6.636 -1.015 1.00 90.81 82 ILE A CA 1
ATOM 646 C C . ILE A 1 82 ? 1.860 7.420 -1.682 1.00 90.81 82 ILE A C 1
ATOM 648 O O . ILE A 1 82 ? 3.026 7.121 -1.421 1.00 90.81 82 ILE A O 1
ATOM 652 N N . ASN A 1 83 ? 1.570 8.452 -2.486 1.00 89.81 83 ASN A N 1
ATOM 653 C CA . ASN A 1 83 ? 2.641 9.217 -3.130 1.00 89.81 83 ASN A CA 1
ATOM 654 C C . ASN A 1 83 ? 3.471 10.016 -2.126 1.00 89.81 83 ASN A C 1
ATOM 656 O O . ASN A 1 83 ? 4.689 10.073 -2.287 1.00 89.81 83 ASN A O 1
ATOM 660 N N . ASN A 1 84 ? 2.867 10.559 -1.067 1.00 91.25 84 ASN A N 1
ATOM 661 C CA . ASN A 1 84 ? 3.612 11.203 0.017 1.00 91.25 84 ASN A CA 1
ATOM 662 C C . ASN A 1 84 ? 4.615 10.234 0.652 1.00 91.25 84 ASN A C 1
ATOM 664 O O . ASN A 1 84 ? 5.812 10.525 0.735 1.00 91.25 84 ASN A O 1
ATOM 668 N N . TYR A 1 85 ? 4.150 9.033 1.004 1.00 92.19 85 TYR A N 1
ATOM 669 C CA . TYR A 1 85 ? 5.015 7.996 1.551 1.00 92.19 85 TYR A CA 1
ATOM 670 C C . TYR A 1 85 ? 6.116 7.577 0.568 1.00 92.19 85 TYR A C 1
ATOM 672 O O . TYR A 1 85 ? 7.284 7.472 0.949 1.00 92.19 85 TYR A O 1
ATOM 680 N N . LEU A 1 86 ? 5.783 7.350 -0.705 1.00 91.31 86 LEU A N 1
ATOM 681 C CA . LEU A 1 86 ? 6.770 6.975 -1.716 1.00 91.31 86 LEU A CA 1
ATOM 682 C C . LEU A 1 86 ? 7.816 8.075 -1.906 1.00 91.31 86 LEU A C 1
ATOM 684 O O . LEU A 1 86 ? 9.007 7.777 -1.932 1.00 91.31 86 LEU A O 1
ATOM 688 N N . ASN A 1 87 ? 7.410 9.336 -1.998 1.00 90.00 87 ASN A N 1
ATOM 689 C CA . ASN A 1 87 ? 8.336 10.449 -2.187 1.00 90.00 87 ASN A CA 1
ATOM 690 C C . ASN A 1 87 ? 9.328 10.569 -1.025 1.00 90.00 87 ASN A C 1
ATOM 692 O O . ASN A 1 87 ? 10.516 10.773 -1.270 1.00 90.00 87 ASN A O 1
ATOM 696 N N . ALA A 1 88 ? 8.869 10.351 0.209 1.00 89.56 88 ALA A N 1
ATOM 697 C CA . ALA A 1 88 ? 9.722 10.394 1.392 1.00 89.56 88 ALA A CA 1
ATOM 698 C C . ALA A 1 88 ? 10.657 9.174 1.527 1.00 89.56 88 ALA A C 1
ATOM 700 O O . ALA A 1 88 ? 11.779 9.313 2.007 1.00 89.56 88 ALA A O 1
ATOM 701 N N . ASN A 1 89 ? 10.227 7.974 1.114 1.00 89.94 89 ASN A N 1
ATOM 702 C CA . ASN A 1 89 ? 10.915 6.732 1.504 1.00 89.94 89 ASN A CA 1
ATOM 703 C C . ASN A 1 89 ? 11.546 5.947 0.350 1.00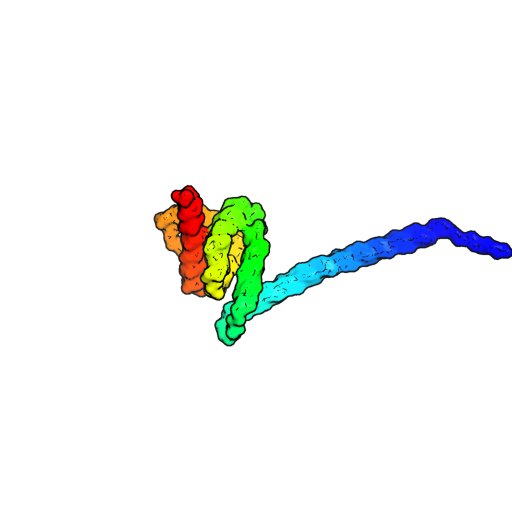 89.94 89 ASN A C 1
ATOM 705 O O . ASN A 1 89 ? 12.372 5.068 0.591 1.00 89.94 89 ASN A O 1
ATOM 709 N N . ILE A 1 90 ? 11.191 6.212 -0.910 1.00 87.31 90 ILE A N 1
ATOM 710 C CA . ILE A 1 90 ? 11.532 5.302 -2.014 1.00 87.31 90 ILE A CA 1
ATOM 711 C C . ILE A 1 90 ? 13.033 5.165 -2.279 1.00 87.31 90 ILE A C 1
ATOM 713 O O . ILE A 1 90 ? 13.484 4.099 -2.698 1.00 87.31 90 ILE A O 1
ATOM 717 N N . ASN A 1 91 ? 13.827 6.198 -1.995 1.00 86.06 91 ASN A N 1
ATOM 718 C CA . ASN A 1 91 ? 15.279 6.132 -2.165 1.00 86.06 91 ASN A CA 1
ATOM 719 C C . ASN A 1 91 ? 15.901 5.123 -1.186 1.00 86.06 91 ASN A C 1
ATOM 721 O O . ASN A 1 91 ? 16.711 4.298 -1.603 1.00 86.06 91 ASN A O 1
ATOM 725 N N . HIS A 1 92 ? 15.419 5.091 0.058 1.00 86.12 92 HIS A N 1
ATOM 726 C CA . HIS A 1 92 ? 15.902 4.213 1.134 1.00 86.12 92 HIS A CA 1
ATOM 727 C C . HIS A 1 92 ? 15.106 2.906 1.271 1.00 86.12 92 HIS A C 1
ATOM 729 O O . HIS A 1 92 ? 15.386 2.079 2.135 1.00 86.12 92 HIS A O 1
ATOM 735 N N . MET A 1 93 ? 14.102 2.697 0.419 1.00 85.06 93 MET A N 1
ATOM 736 C CA . MET A 1 93 ? 13.251 1.517 0.464 1.00 85.06 93 MET A CA 1
ATOM 737 C C . MET A 1 93 ? 14.028 0.260 0.065 1.00 85.06 93 MET A C 1
ATOM 739 O O . MET A 1 93 ? 14.536 0.157 -1.055 1.00 85.06 93 MET A O 1
ATOM 743 N N . GLY A 1 94 ? 14.094 -0.696 0.991 1.00 83.75 94 GLY A N 1
ATOM 744 C CA . GLY A 1 94 ? 14.635 -2.029 0.750 1.00 83.75 94 GLY A CA 1
ATOM 745 C C . GLY A 1 94 ? 13.666 -2.936 -0.011 1.00 83.75 94 GLY A C 1
ATOM 746 O O . GLY A 1 94 ? 12.498 -2.603 -0.229 1.00 83.75 94 GLY A O 1
ATOM 747 N N . ARG A 1 95 ? 14.161 -4.117 -0.392 1.00 81.81 95 ARG A N 1
ATOM 748 C CA . ARG A 1 95 ? 13.404 -5.131 -1.142 1.00 81.81 95 ARG A CA 1
ATOM 749 C C . ARG A 1 95 ? 12.099 -5.525 -0.449 1.00 81.81 95 ARG A C 1
ATOM 751 O O . ARG A 1 95 ? 11.061 -5.524 -1.101 1.00 81.81 95 ARG A O 1
ATOM 758 N N . GLU A 1 96 ? 12.157 -5.845 0.841 1.00 83.00 96 GLU A N 1
ATOM 759 C CA . GLU A 1 96 ? 10.996 -6.367 1.573 1.00 83.00 96 GLU A CA 1
ATOM 760 C C . GLU A 1 96 ? 9.864 -5.336 1.634 1.00 83.00 96 GLU A C 1
ATOM 762 O O . GLU A 1 96 ? 8.745 -5.625 1.225 1.00 83.00 96 GLU A O 1
ATOM 767 N N . LYS A 1 97 ? 10.165 -4.075 1.974 1.00 87.00 97 LYS A N 1
ATOM 768 C CA . LYS A 1 97 ? 9.166 -2.988 1.942 1.00 87.00 97 LYS A CA 1
ATOM 769 C C . LYS A 1 97 ? 8.560 -2.784 0.552 1.00 87.00 97 LYS A C 1
ATOM 771 O O . LYS A 1 97 ? 7.360 -2.554 0.429 1.00 87.00 97 LYS A O 1
ATOM 776 N N . ALA A 1 98 ? 9.374 -2.888 -0.498 1.00 84.06 98 ALA A N 1
ATOM 777 C CA . ALA A 1 98 ? 8.878 -2.786 -1.863 1.00 84.06 98 ALA A CA 1
ATOM 778 C C . ALA A 1 98 ? 7.956 -3.963 -2.232 1.00 84.06 98 ALA A C 1
ATOM 780 O O . ALA A 1 98 ? 6.960 -3.740 -2.913 1.00 84.06 98 ALA A O 1
ATOM 781 N N . LYS A 1 99 ? 8.249 -5.189 -1.769 1.00 83.75 99 LYS A N 1
ATOM 782 C CA . LYS A 1 99 ? 7.379 -6.366 -1.940 1.00 83.75 99 LYS A CA 1
ATOM 783 C C . LYS A 1 99 ? 6.033 -6.164 -1.236 1.00 83.75 99 LYS A C 1
ATOM 785 O O . LYS A 1 99 ? 4.999 -6.312 -1.875 1.00 83.75 99 LYS A O 1
ATOM 790 N N . LEU A 1 100 ? 6.044 -5.730 0.023 1.00 87.69 100 LEU A N 1
ATOM 791 C CA . LEU A 1 100 ? 4.825 -5.477 0.803 1.00 87.69 100 LEU A CA 1
ATOM 792 C C . LEU A 1 100 ? 3.929 -4.406 0.154 1.00 87.69 100 LEU A C 1
ATOM 794 O O . LEU A 1 100 ? 2.713 -4.566 0.086 1.00 87.69 100 LEU A O 1
ATOM 798 N N . LEU A 1 101 ? 4.521 -3.347 -0.412 1.00 87.81 101 LEU A N 1
ATOM 799 C CA . LEU A 1 101 ? 3.779 -2.342 -1.186 1.00 87.81 101 LEU A CA 1
ATOM 800 C C . LEU A 1 101 ? 3.086 -2.926 -2.421 1.00 87.81 101 LEU A C 1
ATOM 802 O O . LEU A 1 101 ? 2.028 -2.437 -2.806 1.00 87.81 101 LEU A O 1
ATOM 806 N N . TYR A 1 102 ? 3.664 -3.952 -3.050 1.00 80.81 102 TYR A N 1
ATOM 807 C CA . TYR A 1 102 ? 2.997 -4.658 -4.142 1.00 80.81 102 TYR A CA 1
ATOM 808 C C . TYR A 1 102 ? 1.813 -5.485 -3.654 1.00 80.81 102 TYR A C 1
ATOM 810 O O . TYR A 1 102 ? 0.800 -5.494 -4.339 1.00 80.81 102 TYR A O 1
ATOM 818 N N . ASN A 1 103 ? 1.891 -6.112 -2.481 1.00 81.25 103 ASN A N 1
ATOM 819 C CA . ASN A 1 103 ? 0.746 -6.843 -1.933 1.00 81.25 103 ASN A CA 1
ATOM 820 C C . ASN A 1 103 ? -0.438 -5.900 -1.671 1.00 81.25 103 ASN A C 1
ATOM 822 O O . ASN A 1 103 ? -1.576 -6.231 -1.985 1.00 81.25 103 ASN A O 1
ATOM 826 N N . LEU A 1 104 ? -0.167 -4.682 -1.185 1.00 84.62 104 LEU A N 1
ATOM 827 C CA . LEU A 1 104 ? -1.200 -3.650 -1.027 1.00 84.62 104 LEU A CA 1
ATOM 828 C C . LEU A 1 104 ? -1.869 -3.263 -2.350 1.00 84.62 104 LEU A C 1
ATOM 830 O O . LEU A 1 104 ? -3.025 -2.857 -2.347 1.00 84.62 104 LEU A O 1
ATOM 834 N N . MET A 1 105 ? -1.166 -3.394 -3.477 1.00 78.06 105 MET A N 1
ATOM 835 C CA . MET A 1 105 ? -1.736 -3.121 -4.797 1.00 78.06 105 MET A CA 1
ATOM 836 C C . MET A 1 105 ? -2.712 -4.180 -5.294 1.00 78.06 105 MET A C 1
ATOM 838 O O . MET A 1 105 ? -3.471 -3.893 -6.220 1.00 78.06 105 MET A O 1
ATOM 842 N N . ASP A 1 106 ? -2.644 -5.397 -4.761 1.00 81.19 106 ASP A N 1
ATOM 843 C CA . ASP A 1 106 ? -3.574 -6.458 -5.142 1.00 81.19 106 ASP A CA 1
ATOM 844 C C . ASP A 1 106 ? -4.942 -6.269 -4.461 1.00 81.19 106 ASP A C 1
ATOM 846 O O . ASP A 1 106 ? -5.937 -6.849 -4.898 1.00 81.19 106 ASP A O 1
ATOM 850 N N . ILE A 1 107 ? -5.010 -5.404 -3.443 1.00 86.88 107 ILE A N 1
ATOM 851 C CA . ILE A 1 107 ? -6.255 -4.934 -2.839 1.00 86.88 107 ILE A CA 1
ATOM 852 C C . ILE A 1 107 ? -6.866 -3.869 -3.756 1.00 86.88 107 ILE A C 1
ATOM 854 O O . ILE A 1 107 ? -6.190 -2.934 -4.191 1.00 86.88 107 ILE A O 1
ATOM 858 N N . ASP A 1 108 ? -8.161 -3.985 -4.047 1.00 88.56 108 ASP A N 1
ATOM 859 C CA . ASP A 1 108 ? -8.864 -2.959 -4.811 1.00 88.56 108 ASP A CA 1
ATOM 860 C C . ASP A 1 108 ? -8.843 -1.609 -4.083 1.00 88.56 108 ASP A C 1
ATOM 862 O O . ASP A 1 108 ? -8.844 -1.524 -2.854 1.00 88.56 108 ASP A O 1
ATOM 866 N N . THR A 1 109 ? -8.853 -0.527 -4.857 1.00 89.12 109 THR A N 1
ATOM 867 C CA . THR A 1 109 ? -8.692 0.838 -4.340 1.00 89.12 109 THR A CA 1
ATOM 868 C C . THR A 1 109 ? -9.758 1.213 -3.313 1.00 89.12 109 THR A C 1
ATOM 870 O O . THR A 1 109 ? -9.459 1.878 -2.327 1.00 89.12 109 THR A O 1
ATOM 873 N N . THR A 1 110 ? -10.992 0.734 -3.475 1.00 90.88 110 THR A N 1
ATOM 874 C CA . THR A 1 110 ? -12.075 1.029 -2.529 1.00 90.88 110 THR A CA 1
ATOM 875 C C . THR A 1 110 ? -11.812 0.384 -1.171 1.00 90.88 110 THR A C 1
ATOM 877 O O . THR A 1 110 ? -11.933 1.043 -0.137 1.00 90.88 110 THR A O 1
ATOM 880 N N . ASN A 1 111 ? -11.433 -0.893 -1.150 1.00 92.06 111 ASN A N 1
ATOM 881 C CA . ASN A 1 111 ? -11.119 -1.591 0.091 1.00 92.06 111 ASN A CA 1
ATOM 882 C C . ASN A 1 111 ? -9.805 -1.109 0.705 1.00 92.06 111 ASN A C 1
ATOM 884 O O . ASN A 1 111 ? -9.745 -0.928 1.918 1.00 92.06 111 ASN A O 1
ATOM 888 N N . LEU A 1 112 ? -8.793 -0.798 -0.107 1.00 92.31 112 LEU A N 1
ATOM 889 C CA . LEU A 1 112 ? -7.543 -0.217 0.376 1.00 92.31 112 LEU A CA 1
ATOM 890 C C . LEU A 1 112 ? -7.787 1.122 1.087 1.00 92.31 112 LEU A C 1
ATOM 892 O O . LEU A 1 112 ? -7.268 1.345 2.179 1.00 92.31 112 LEU A O 1
ATOM 896 N N . LEU A 1 113 ? -8.631 1.989 0.522 1.00 92.19 113 LEU A N 1
ATOM 897 C CA . LEU A 1 113 ? -9.008 3.248 1.162 1.00 92.19 113 LEU A CA 1
ATOM 898 C C . LEU A 1 113 ? -9.783 3.019 2.468 1.00 92.19 113 LEU A C 1
ATOM 900 O O . LEU A 1 113 ? -9.474 3.637 3.485 1.00 92.19 113 LEU A O 1
ATOM 904 N N . LYS A 1 114 ? -10.745 2.086 2.481 1.00 92.75 114 LYS A N 1
ATOM 905 C CA . LYS A 1 114 ? -11.461 1.702 3.712 1.00 92.75 114 LYS A CA 1
ATOM 906 C C . LYS A 1 114 ? -10.517 1.180 4.795 1.00 92.75 114 LYS A C 1
ATOM 908 O O . LYS A 1 114 ? -10.749 1.458 5.969 1.00 92.75 114 LYS A O 1
ATOM 913 N N . LEU A 1 115 ? -9.472 0.439 4.424 1.00 93.75 115 LEU A N 1
ATOM 914 C CA . LEU A 1 115 ? -8.444 -0.017 5.359 1.00 93.75 115 LEU A CA 1
ATOM 915 C C . LEU A 1 115 ? -7.656 1.166 5.922 1.00 93.75 115 LEU A C 1
ATOM 917 O O . LEU A 1 115 ? -7.493 1.241 7.136 1.00 93.75 115 LEU A O 1
ATOM 921 N N . PHE A 1 116 ? -7.243 2.124 5.086 1.00 93.12 116 PHE A N 1
ATOM 922 C CA . PHE A 1 116 ? -6.580 3.339 5.568 1.00 93.12 116 PHE A CA 1
ATOM 923 C C . PHE A 1 116 ? -7.449 4.130 6.551 1.00 93.12 116 PHE A C 1
ATOM 925 O O . PHE A 1 116 ? -6.958 4.501 7.613 1.00 93.12 116 PHE A O 1
ATOM 932 N N . TYR A 1 117 ? -8.738 4.318 6.263 1.00 91.88 117 TYR A N 1
ATOM 933 C CA . TYR A 1 117 ? -9.669 4.967 7.196 1.00 91.88 117 TYR A CA 1
ATOM 934 C C . TYR A 1 117 ? -9.913 4.166 8.472 1.00 91.88 117 TYR A C 1
ATOM 936 O O . TYR A 1 117 ? -10.089 4.725 9.551 1.00 91.88 117 TYR A O 1
ATOM 944 N N . PHE A 1 118 ? -9.954 2.840 8.372 1.00 92.19 118 PHE A N 1
ATOM 945 C CA . PHE A 1 118 ? -10.131 2.001 9.545 1.00 92.19 118 PHE A CA 1
ATOM 946 C C . PHE A 1 118 ? -8.920 2.096 10.478 1.00 92.19 118 PHE A C 1
ATOM 948 O O . PHE A 1 118 ? -9.096 2.266 11.684 1.00 92.19 118 PHE A O 1
ATOM 955 N N . TYR A 1 119 ? -7.712 2.029 9.917 1.00 93.38 119 TYR A N 1
ATOM 956 C CA . TYR A 1 119 ? -6.455 2.046 10.662 1.00 93.38 119 TYR A CA 1
ATOM 957 C C . TYR A 1 119 ? -5.945 3.449 11.010 1.00 93.38 119 TYR A C 1
ATOM 959 O O . TYR A 1 119 ? -5.038 3.573 11.829 1.00 93.38 119 TYR A O 1
ATOM 967 N N . SER A 1 120 ? -6.530 4.520 10.460 1.00 89.00 120 SER A N 1
ATOM 968 C CA . SER A 1 120 ? -6.241 5.884 10.923 1.00 89.00 120 SER A CA 1
ATOM 969 C C . SER A 1 120 ? -6.706 6.111 12.364 1.00 89.00 120 SER A C 1
ATOM 971 O O . SER A 1 120 ? -6.195 6.998 13.045 1.00 89.00 120 SER A O 1
ATOM 973 N N . ASN A 1 121 ? -7.657 5.307 12.853 1.00 88.81 121 ASN A N 1
ATOM 974 C CA . ASN A 1 121 ? -7.956 5.237 14.276 1.00 88.81 121 ASN A CA 1
ATOM 975 C C . ASN A 1 121 ? -6.929 4.334 14.982 1.00 88.81 121 ASN A C 1
ATOM 977 O O . ASN A 1 121 ? -6.880 3.129 14.744 1.00 88.81 121 ASN A O 1
ATOM 981 N N . LYS A 1 122 ? -6.155 4.918 15.904 1.00 83.69 122 LYS A N 1
ATOM 982 C CA . LYS A 1 122 ? -5.067 4.255 16.645 1.00 83.69 122 LYS A CA 1
ATOM 983 C C . LYS A 1 122 ? -5.539 3.117 17.559 1.00 83.69 122 LYS A C 1
ATOM 985 O O . LYS A 1 122 ? -4.734 2.261 17.924 1.00 83.69 122 LYS A O 1
ATOM 990 N N . GLU A 1 123 ? -6.826 3.083 17.895 1.00 84.75 123 GLU A N 1
ATOM 991 C CA . GLU A 1 123 ? -7.452 2.004 18.670 1.00 84.75 123 GLU A CA 1
ATOM 992 C C . GLU A 1 123 ? -7.736 0.755 17.817 1.00 84.75 123 GLU A C 1
ATOM 994 O O . GLU A 1 123 ? -7.866 -0.354 18.338 1.00 84.75 123 GLU A O 1
ATOM 999 N N . ASN A 1 124 ? -7.791 0.897 16.490 1.00 84.50 124 ASN A N 1
ATOM 1000 C CA . ASN A 1 124 ? -8.060 -0.206 15.577 1.00 84.50 124 ASN A CA 1
ATOM 1001 C C . ASN A 1 124 ? -6.757 -0.912 15.180 1.00 84.50 124 ASN A C 1
ATOM 1003 O O . ASN A 1 124 ? -6.086 -0.511 14.235 1.00 84.50 124 ASN A O 1
ATOM 1007 N N . GLN A 1 125 ? -6.428 -2.016 15.857 1.00 83.69 125 GLN A N 1
ATOM 1008 C CA . GLN A 1 125 ? -5.245 -2.844 15.547 1.00 83.69 125 GLN A CA 1
ATOM 1009 C C . GLN A 1 125 ? -5.586 -4.258 15.055 1.00 83.69 125 GLN A C 1
ATOM 1011 O O . GLN A 1 125 ? -4.746 -5.153 15.073 1.00 83.69 125 GLN A O 1
ATOM 1016 N N . LYS A 1 126 ? -6.829 -4.474 14.612 1.00 87.62 126 LYS A N 1
ATOM 1017 C CA . LYS A 1 126 ? -7.302 -5.781 14.132 1.00 87.62 126 LYS A CA 1
ATOM 1018 C C . LYS A 1 126 ? -6.632 -6.148 12.808 1.00 87.62 126 LYS A C 1
ATOM 1020 O O . LYS A 1 126 ? -6.995 -5.611 11.757 1.00 87.62 126 LYS A O 1
ATOM 1025 N N . VAL A 1 127 ? -5.653 -7.045 12.869 1.00 88.12 127 VAL A N 1
ATOM 1026 C CA . VAL A 1 127 ? -4.887 -7.537 11.712 1.00 88.12 127 VAL A CA 1
ATOM 1027 C C . VAL A 1 127 ? -5.746 -8.452 10.834 1.00 88.12 127 VAL A C 1
ATOM 1029 O O . VAL A 1 127 ? -5.565 -8.503 9.620 1.00 88.12 127 VAL A O 1
ATOM 1032 N N . GLU A 1 128 ? -6.748 -9.105 11.421 1.00 86.44 128 GLU A N 1
ATOM 1033 C CA . GLU A 1 128 ? -7.670 -10.026 10.750 1.00 86.44 128 GLU A CA 1
ATOM 1034 C C . GLU A 1 128 ? -8.402 -9.342 9.591 1.00 86.44 128 GLU A C 1
ATOM 1036 O O . GLU A 1 128 ? -8.578 -9.924 8.525 1.00 86.44 128 GLU A O 1
ATOM 1041 N N . LYS A 1 129 ? -8.737 -8.059 9.761 1.00 87.25 129 LYS A N 1
ATOM 1042 C CA . LYS A 1 129 ? -9.410 -7.271 8.727 1.00 87.25 129 LYS A CA 1
ATOM 1043 C C . LYS A 1 129 ? -8.546 -7.081 7.478 1.00 87.25 129 LYS A C 1
ATOM 1045 O O . LYS A 1 129 ? -9.074 -7.018 6.378 1.00 87.25 129 LYS A O 1
ATOM 1050 N N . LEU A 1 130 ? -7.223 -7.009 7.627 1.00 88.44 130 LEU A N 1
ATOM 1051 C CA . LEU A 1 130 ? -6.303 -6.983 6.490 1.00 88.44 130 LEU A CA 1
ATOM 1052 C C . LEU A 1 130 ? -6.185 -8.370 5.843 1.00 88.44 130 LEU A C 1
ATOM 1054 O O . LEU A 1 130 ? -6.131 -8.469 4.617 1.00 88.44 130 LEU A O 1
ATOM 1058 N N . ALA A 1 131 ? -6.183 -9.432 6.652 1.00 86.81 131 ALA A N 1
ATOM 1059 C CA . ALA A 1 131 ? -6.106 -10.812 6.172 1.00 86.81 131 ALA A CA 1
ATOM 1060 C C . ALA A 1 131 ? -7.282 -11.179 5.248 1.00 86.81 131 ALA A C 1
ATOM 1062 O O . ALA A 1 131 ? -7.087 -11.885 4.262 1.00 86.81 131 ALA A O 1
ATOM 1063 N N . GLU A 1 132 ? -8.478 -10.634 5.495 1.00 89.19 132 GLU A N 1
ATOM 1064 C CA . GLU A 1 132 ? -9.654 -10.806 4.622 1.00 89.19 132 GLU A CA 1
ATOM 1065 C C . GLU A 1 132 ? -9.414 -10.332 3.174 1.00 89.19 132 GLU A C 1
ATOM 1067 O O . GLU A 1 132 ? -10.020 -10.853 2.233 1.00 89.19 132 GLU A O 1
ATOM 1072 N N . HIS A 1 133 ? -8.508 -9.368 2.980 1.00 85.88 133 HIS A N 1
ATOM 1073 C CA . HIS A 1 133 ? -8.181 -8.799 1.672 1.00 85.88 133 HIS A CA 1
ATOM 1074 C C . HIS A 1 133 ? -6.918 -9.402 1.035 1.00 85.88 133 HIS A C 1
ATOM 1076 O O . HIS A 1 133 ? -6.757 -9.325 -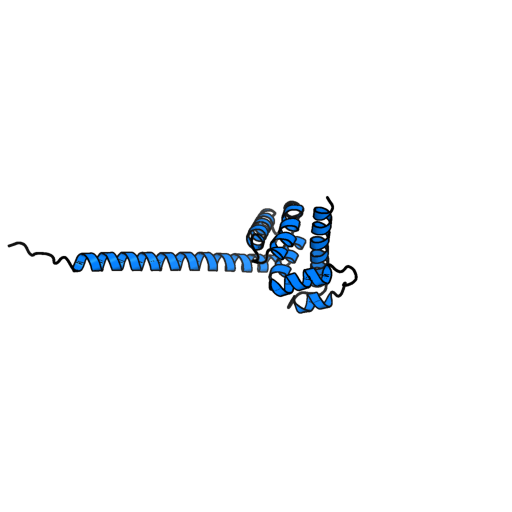0.184 1.00 85.88 133 HIS A O 1
ATOM 1082 N N . LEU A 1 134 ? -6.043 -10.035 1.821 1.00 82.31 134 LEU A N 1
ATOM 1083 C CA . LEU A 1 134 ? -4.789 -10.634 1.359 1.00 82.31 134 LEU A CA 1
ATOM 1084 C C . LEU A 1 134 ? -4.929 -12.158 1.231 1.00 82.31 134 LEU A C 1
ATOM 1086 O O . LEU A 1 134 ? -4.671 -12.917 2.161 1.00 82.31 134 LEU A O 1
ATOM 1090 N N . LYS A 1 135 ? -5.338 -12.627 0.047 1.00 75.56 135 LYS A N 1
ATOM 1091 C CA . LYS A 1 135 ? -5.487 -14.066 -0.229 1.00 75.56 135 LYS A CA 1
ATOM 1092 C C . LYS A 1 135 ? -4.126 -14.730 -0.448 1.00 75.56 135 LYS A C 1
ATOM 1094 O O . LYS A 1 135 ? -3.331 -14.242 -1.245 1.00 75.56 135 LYS A O 1
ATOM 1099 N N . ASN A 1 136 ? -3.922 -15.906 0.148 1.00 73.69 136 ASN A N 1
ATOM 1100 C CA . ASN A 1 136 ? -2.726 -16.749 -0.029 1.00 73.69 136 ASN A CA 1
ATOM 1101 C C . ASN A 1 136 ? -1.407 -16.109 0.449 1.00 73.69 136 ASN A C 1
ATOM 1103 O O . ASN A 1 136 ? -0.346 -16.414 -0.096 1.00 73.69 136 ASN A O 1
ATOM 1107 N N . VAL A 1 137 ? -1.481 -15.227 1.445 1.00 77.38 137 VAL A N 1
ATOM 1108 C CA . VAL A 1 137 ? -0.325 -14.606 2.103 1.00 77.38 137 VAL A CA 1
ATOM 1109 C C . VAL A 1 137 ? -0.151 -15.247 3.484 1.00 77.38 137 VAL A C 1
ATOM 1111 O O . VAL A 1 137 ? -1.147 -15.604 4.115 1.00 77.38 137 VAL A O 1
ATOM 1114 N N . ASP A 1 138 ? 1.088 -15.451 3.934 1.00 84.50 138 ASP A N 1
ATOM 1115 C CA . ASP A 1 138 ? 1.352 -16.015 5.261 1.00 84.50 138 ASP A CA 1
ATOM 1116 C C . ASP A 1 138 ? 1.118 -14.988 6.387 1.00 84.50 138 ASP A C 1
ATOM 1118 O O . ASP A 1 138 ? 0.991 -13.782 6.166 1.00 84.50 138 ASP A O 1
ATOM 1122 N N . GLU A 1 139 ? 0.997 -15.471 7.625 1.00 86.38 139 GLU A N 1
ATOM 1123 C CA . GLU A 1 139 ? 0.652 -14.621 8.773 1.00 86.38 139 GLU A CA 1
ATOM 1124 C C . GLU A 1 139 ? 1.723 -13.552 9.054 1.00 86.38 139 GLU A C 1
ATOM 1126 O O . GLU A 1 139 ? 1.408 -12.440 9.486 1.00 86.38 139 GLU A O 1
ATOM 1131 N N . GLU A 1 140 ? 2.990 -13.874 8.793 1.00 87.69 140 GLU A N 1
ATOM 1132 C CA . GLU A 1 140 ? 4.113 -12.954 8.963 1.00 87.69 140 GLU A CA 1
ATOM 1133 C C . GLU A 1 140 ? 4.045 -11.808 7.946 1.00 87.69 140 GLU A C 1
ATOM 1135 O O . GLU A 1 140 ? 4.088 -10.637 8.329 1.00 87.69 140 GLU A O 1
ATOM 1140 N N . GLU A 1 141 ? 3.818 -12.116 6.668 1.00 85.19 141 GLU A N 1
ATOM 1141 C CA . GLU A 1 141 ? 3.680 -11.115 5.615 1.00 85.19 141 GLU A CA 1
ATOM 1142 C C . GLU A 1 141 ? 2.404 -10.277 5.790 1.00 85.19 141 GLU A C 1
ATOM 1144 O O . GLU A 1 141 ? 2.420 -9.079 5.494 1.00 85.19 141 GLU A O 1
ATOM 1149 N N . ILE A 1 142 ? 1.326 -10.830 6.360 1.00 87.88 142 ILE A N 1
ATOM 1150 C CA . ILE A 1 142 ? 0.148 -10.046 6.770 1.00 87.88 142 ILE A CA 1
ATOM 1151 C C . ILE A 1 142 ? 0.526 -9.043 7.871 1.00 87.88 142 ILE A C 1
ATOM 1153 O O . ILE A 1 142 ? 0.205 -7.857 7.753 1.00 87.88 142 ILE A O 1
ATOM 1157 N N . LYS A 1 143 ? 1.235 -9.476 8.923 1.00 89.81 143 LYS A N 1
ATOM 1158 C CA . LYS A 1 143 ? 1.678 -8.589 10.018 1.00 89.81 143 LYS A CA 1
ATOM 1159 C C . LYS A 1 143 ? 2.607 -7.489 9.518 1.00 89.81 143 LYS A C 1
ATOM 1161 O O . LYS A 1 143 ? 2.482 -6.338 9.938 1.00 89.81 143 LYS A O 1
ATOM 1166 N N . ASP A 1 144 ? 3.515 -7.810 8.608 1.00 90.94 144 ASP A N 1
ATOM 1167 C CA . ASP A 1 144 ? 4.425 -6.825 8.032 1.00 90.94 144 ASP A CA 1
ATOM 1168 C C . ASP A 1 144 ? 3.720 -5.869 7.066 1.00 90.94 144 ASP A C 1
ATOM 1170 O O . ASP A 1 144 ? 4.016 -4.671 7.055 1.00 90.94 144 ASP A O 1
ATOM 1174 N N . THR A 1 145 ? 2.722 -6.350 6.323 1.00 89.88 145 THR A N 1
ATOM 1175 C CA . THR A 1 145 ? 1.866 -5.488 5.497 1.00 89.88 145 THR A CA 1
ATOM 1176 C C . THR A 1 145 ? 1.029 -4.546 6.367 1.00 89.88 145 THR A C 1
ATOM 1178 O O . THR A 1 145 ? 0.878 -3.369 6.039 1.00 89.88 145 THR A O 1
ATOM 1181 N N . PHE A 1 146 ? 0.544 -5.019 7.518 1.00 91.75 146 PHE A N 1
ATOM 1182 C CA . PHE A 1 146 ? -0.137 -4.178 8.500 1.00 91.75 146 PHE A CA 1
ATOM 1183 C C . PHE A 1 146 ? 0.787 -3.078 9.040 1.00 91.75 146 PHE A C 1
ATOM 1185 O O . PHE A 1 146 ? 0.427 -1.903 8.991 1.00 91.75 146 PHE A O 1
ATOM 1192 N N . LYS A 1 147 ? 2.013 -3.419 9.467 1.00 92.12 147 LYS A N 1
ATOM 1193 C CA . LYS A 1 147 ? 3.009 -2.414 9.892 1.00 92.12 147 LYS A CA 1
ATOM 1194 C C . LYS A 1 147 ? 3.273 -1.383 8.795 1.00 92.12 147 LYS A C 1
ATOM 1196 O O . LYS A 1 147 ? 3.362 -0.195 9.087 1.00 92.12 147 LYS A O 1
ATOM 1201 N N . LEU A 1 148 ? 3.360 -1.818 7.535 1.00 92.69 148 LEU A N 1
ATOM 1202 C CA . LEU A 1 148 ? 3.548 -0.918 6.400 1.00 92.69 148 LEU A CA 1
ATOM 1203 C C . LEU A 1 148 ? 2.381 0.075 6.243 1.00 92.69 148 LEU A C 1
ATOM 1205 O O . LEU A 1 148 ? 2.631 1.253 5.991 1.00 92.69 148 LEU A O 1
ATOM 1209 N N . LEU A 1 149 ? 1.127 -0.360 6.402 1.00 93.00 149 LEU A N 1
ATOM 1210 C CA . LEU A 1 149 ? -0.035 0.542 6.357 1.00 93.00 149 LEU A CA 1
ATOM 1211 C C . LEU A 1 149 ? 0.045 1.622 7.439 1.00 93.00 149 LEU A C 1
ATOM 1213 O O . LEU A 1 149 ? -0.173 2.802 7.155 1.00 93.00 149 LEU A O 1
ATOM 1217 N N . ILE A 1 150 ? 0.411 1.230 8.659 1.00 92.88 150 ILE A N 1
ATOM 1218 C CA . ILE A 1 150 ? 0.594 2.159 9.778 1.00 92.88 150 ILE A CA 1
ATOM 1219 C C . ILE A 1 150 ? 1.755 3.128 9.508 1.00 92.88 150 ILE A C 1
ATOM 1221 O O . ILE A 1 150 ? 1.612 4.333 9.715 1.00 92.88 150 ILE A O 1
ATOM 1225 N N . ASP A 1 151 ? 2.876 2.638 8.974 1.00 92.12 151 ASP A N 1
ATOM 1226 C CA . ASP A 1 151 ? 4.014 3.468 8.557 1.00 92.12 151 ASP A CA 1
ATOM 1227 C C . ASP A 1 151 ? 3.599 4.534 7.524 1.00 92.12 151 ASP A C 1
ATOM 1229 O O . ASP A 1 151 ? 4.035 5.686 7.613 1.00 92.12 151 ASP A O 1
ATOM 1233 N N . ILE A 1 152 ? 2.753 4.170 6.552 1.00 92.94 152 ILE A N 1
ATOM 1234 C CA . ILE A 1 152 ? 2.221 5.101 5.544 1.00 92.94 152 ILE A CA 1
ATOM 1235 C C . ILE A 1 152 ? 1.380 6.191 6.215 1.00 92.94 152 ILE A C 1
ATOM 1237 O O . ILE A 1 152 ? 1.598 7.377 5.954 1.00 92.94 152 ILE A O 1
ATOM 1241 N N . LEU A 1 153 ? 0.459 5.817 7.106 1.00 92.38 153 LEU A N 1
ATOM 1242 C CA . LEU A 1 153 ? -0.394 6.765 7.831 1.00 92.38 153 LEU A CA 1
ATOM 1243 C C . LEU A 1 153 ? 0.431 7.732 8.692 1.00 92.38 153 LEU A C 1
ATOM 1245 O O . LEU A 1 153 ? 0.270 8.947 8.592 1.00 92.38 153 LEU A O 1
ATOM 1249 N N . HIS A 1 154 ? 1.382 7.215 9.470 1.00 90.44 154 HIS A N 1
ATOM 1250 C CA . HIS A 1 154 ? 2.249 8.036 10.315 1.00 90.44 154 HIS A CA 1
ATOM 1251 C C . HIS A 1 154 ? 3.147 8.988 9.518 1.00 90.44 154 HIS A C 1
ATOM 1253 O O . HIS A 1 154 ? 3.420 10.099 9.974 1.00 90.44 154 HIS A O 1
ATOM 1259 N N . ASN A 1 155 ? 3.626 8.584 8.337 1.00 89.06 155 ASN A N 1
ATOM 1260 C CA . ASN A 1 155 ? 4.397 9.477 7.471 1.00 89.06 155 ASN A CA 1
ATOM 1261 C C . ASN A 1 155 ? 3.556 10.687 7.032 1.00 89.06 155 ASN A C 1
ATOM 1263 O O . ASN A 1 155 ? 4.021 11.823 7.099 1.00 89.06 155 ASN A O 1
ATOM 1267 N N . ASN A 1 156 ? 2.293 10.445 6.682 1.00 86.12 156 ASN A N 1
ATOM 1268 C CA . ASN A 1 156 ? 1.358 11.502 6.315 1.00 86.12 156 ASN A CA 1
ATOM 1269 C C . ASN A 1 156 ? 1.002 12.407 7.507 1.00 86.12 156 ASN A C 1
ATOM 1271 O O . ASN A 1 156 ? 0.976 13.623 7.340 1.00 86.12 156 ASN A O 1
ATOM 1275 N N . GLU A 1 157 ? 0.817 11.864 8.720 1.00 85.44 157 GLU A N 1
ATOM 1276 C CA . GLU A 1 157 ? 0.623 12.690 9.928 1.00 85.44 157 GLU A CA 1
ATOM 1277 C C . GLU A 1 157 ? 1.798 13.655 10.162 1.00 85.44 157 GLU A C 1
ATOM 1279 O O . GLU A 1 157 ? 1.583 14.810 10.529 1.00 85.44 157 GLU A O 1
ATOM 1284 N N . LYS A 1 158 ? 3.041 13.199 9.944 1.00 81.88 158 LYS A N 1
ATOM 1285 C CA . LYS A 1 158 ? 4.238 14.042 10.097 1.00 81.88 158 LYS A CA 1
ATOM 1286 C C . LYS A 1 158 ? 4.267 15.189 9.089 1.00 81.88 158 LYS A C 1
ATOM 1288 O O . LYS A 1 158 ? 4.591 16.299 9.486 1.00 81.88 158 LYS A O 1
ATOM 1293 N N . LEU A 1 159 ? 3.905 14.925 7.833 1.00 78.44 159 LEU A N 1
ATOM 1294 C CA . LEU A 1 159 ? 3.878 15.929 6.762 1.00 78.44 159 LEU A CA 1
ATOM 1295 C C . LEU A 1 159 ? 2.804 17.004 6.964 1.00 78.44 159 LEU A C 1
ATOM 1297 O O . LEU A 1 159 ? 2.990 18.135 6.544 1.00 78.44 159 LEU A O 1
ATOM 1301 N N . VAL A 1 160 ? 1.675 16.661 7.588 1.00 75.69 160 VAL A N 1
ATOM 1302 C CA . VAL A 1 160 ? 0.612 17.639 7.888 1.00 75.69 160 VAL A CA 1
ATOM 1303 C C . VAL A 1 160 ? 0.983 18.533 9.076 1.00 75.69 160 VAL A C 1
ATOM 1305 O O . VAL A 1 160 ? 0.492 19.652 9.185 1.00 75.69 160 VAL A O 1
ATOM 1308 N N . ARG A 1 161 ? 1.817 18.033 9.995 1.00 72.88 161 ARG A N 1
ATOM 1309 C CA . ARG A 1 161 ? 2.226 18.750 11.215 1.00 72.88 161 ARG A CA 1
ATOM 1310 C C . ARG A 1 161 ? 3.505 19.576 11.055 1.00 72.88 161 ARG A C 1
ATOM 1312 O O . ARG A 1 161 ? 3.826 20.325 11.975 1.00 72.88 161 ARG A O 1
ATOM 1319 N N . SER A 1 162 ? 4.242 19.383 9.963 1.00 54.94 162 SER A N 1
ATOM 1320 C CA . SER A 1 162 ? 5.441 20.147 9.595 1.00 54.94 162 SER A CA 1
ATOM 1321 C C . SER A 1 162 ? 5.081 21.411 8.836 1.00 54.94 162 SER A C 1
ATOM 1323 O O . SER A 1 162 ? 5.679 22.459 9.150 1.00 54.94 162 SER A O 1
#

Foldseek 3Di:
DDDDDDPVPVVVVVVVVVVVVVVVVVVVVVVVVVVVVVVVVVLLVVLVDPDDPQDPVSLVVLLVVLCVCLVPLPDVVSNVLSVLVSVVPSVVDDSLLSSLSVQLVQARPVLSVVVLVQVLPVVRPPLVSQVVRRPPDDPVSSVVNSVSSVVSSVSVVVVVVD

InterPro domains:
  IPR005631 Flavinator of succinate dehydrogenase [PF03937] (64-137)
  IPR036714 Flavinator of succinate dehydrogenase superfamily [G3DSA:1.10.150.250] (46-144)
  IPR036714 Flavinator of succinate dehydrogenase superfamily [SSF109910] (58-135)

Sequence (162 aa):
MPCAVSPTTFKQAQQRRQIRAAQSNNAKVGEAGRAHMNRVVRLLRKFSSTRKSINEEDITILKKKLRCKFKSVGMLELDTLINNYLNANINHMGREKAKLLYNLMDIDTTNLLKLFYFYSNKENQKVEKLAEHLKNVDEEEIKDTFKLLIDILHNNEKLVRS